Protein AF-A0AAD5QWA5-F1 (afdb_monomer_lite)

Structure (mmCIF, N/CA/C/O backbone):
data_AF-A0AAD5QWA5-F1
#
_entry.id   AF-A0AAD5QWA5-F1
#
loop_
_atom_site.group_PDB
_atom_site.id
_atom_site.type_symbol
_atom_site.label_atom_id
_atom_site.label_alt_id
_atom_site.label_comp_id
_atom_site.label_asym_id
_atom_site.label_entity_id
_atom_site.label_seq_id
_atom_site.pdbx_PDB_ins_code
_atom_site.Cartn_x
_atom_site.Cartn_y
_atom_site.Cartn_z
_atom_site.occupancy
_atom_site.B_iso_or_equiv
_atom_site.auth_seq_id
_atom_site.auth_comp_id
_atom_site.auth_asym_id
_atom_site.auth_atom_id
_atom_site.pdbx_PDB_model_num
ATOM 1 N N . MET A 1 1 ? 5.194 7.104 -4.186 1.00 95.75 1 MET A N 1
ATOM 2 C CA . MET A 1 1 ? 5.970 5.865 -4.409 1.00 95.75 1 MET A CA 1
ATOM 3 C C . MET A 1 1 ? 6.427 5.729 -5.865 1.00 95.75 1 MET A C 1
ATOM 5 O O . MET A 1 1 ? 7.630 5.672 -6.068 1.00 95.75 1 MET A O 1
ATOM 9 N N . ARG A 1 2 ? 5.536 5.811 -6.871 1.00 97.69 2 ARG A N 1
ATOM 10 C CA . ARG A 1 2 ? 5.881 5.715 -8.313 1.00 97.69 2 ARG A CA 1
ATOM 11 C C . ARG A 1 2 ? 7.025 6.621 -8.789 1.00 97.69 2 ARG A C 1
ATOM 13 O O . ARG A 1 2 ? 7.998 6.133 -9.343 1.00 97.69 2 ARG A O 1
ATOM 20 N N . ARG A 1 3 ? 6.979 7.928 -8.485 1.00 98.06 3 ARG A N 1
ATOM 21 C CA . ARG A 1 3 ? 8.075 8.865 -8.827 1.00 98.06 3 ARG A CA 1
ATOM 22 C C . ARG A 1 3 ? 9.438 8.404 -8.291 1.00 98.06 3 ARG A C 1
ATOM 24 O O . ARG A 1 3 ? 10.450 8.575 -8.960 1.00 98.06 3 ARG A O 1
ATOM 31 N N . THR A 1 4 ? 9.463 7.829 -7.087 1.00 97.75 4 THR A N 1
ATOM 32 C CA . THR A 1 4 ? 10.684 7.282 -6.480 1.00 97.75 4 THR A CA 1
ATOM 33 C C . THR A 1 4 ? 11.114 5.987 -7.165 1.00 97.75 4 THR A C 1
ATOM 35 O O . THR A 1 4 ? 12.306 5.817 -7.376 1.00 97.75 4 THR A O 1
ATOM 38 N N . ALA A 1 5 ? 10.171 5.120 -7.552 1.00 98.19 5 ALA A N 1
ATOM 39 C CA . ALA A 1 5 ? 10.460 3.891 -8.291 1.00 98.19 5 ALA A CA 1
ATOM 40 C C . ALA A 1 5 ? 11.136 4.192 -9.638 1.00 98.19 5 ALA A C 1
ATOM 42 O O . ALA A 1 5 ? 12.238 3.712 -9.876 1.00 98.19 5 ALA A O 1
ATOM 43 N N . VAL A 1 6 ? 10.557 5.095 -10.439 1.00 97.75 6 VAL A N 1
ATOM 44 C CA . VAL A 1 6 ? 11.133 5.521 -11.729 1.00 97.75 6 VAL A CA 1
ATOM 45 C C . VAL A 1 6 ? 12.534 6.108 -11.547 1.00 97.75 6 VAL A C 1
ATOM 47 O O . VAL A 1 6 ? 13.466 5.721 -12.245 1.00 97.75 6 VAL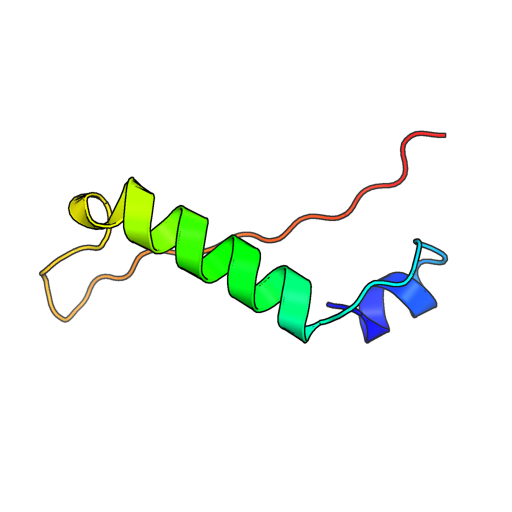 A O 1
ATOM 50 N N . ARG A 1 7 ? 12.720 7.005 -10.567 1.00 98.19 7 ARG A N 1
ATOM 51 C CA . ARG A 1 7 ? 14.039 7.592 -10.274 1.00 98.19 7 ARG A CA 1
ATOM 52 C C . ARG A 1 7 ? 15.067 6.550 -9.815 1.00 98.19 7 ARG A C 1
ATOM 54 O O . ARG A 1 7 ? 16.255 6.753 -10.031 1.00 98.19 7 ARG A O 1
ATOM 61 N N . ALA A 1 8 ? 14.620 5.474 -9.176 1.00 97.81 8 ALA A N 1
ATOM 62 C CA . ALA A 1 8 ? 15.462 4.373 -8.720 1.00 97.81 8 ALA A CA 1
ATOM 63 C C . ALA A 1 8 ? 15.649 3.267 -9.777 1.00 97.81 8 ALA A C 1
ATOM 65 O O . ALA A 1 8 ? 16.207 2.228 -9.443 1.00 97.81 8 ALA A O 1
ATOM 6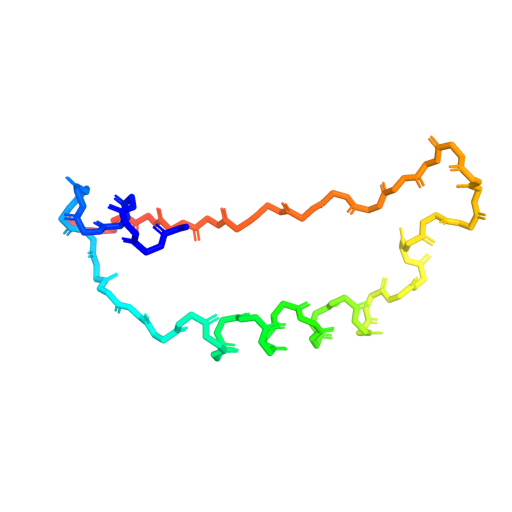6 N N . ALA A 1 9 ? 15.176 3.466 -11.017 1.00 97.62 9 ALA A N 1
ATOM 67 C CA . ALA A 1 9 ? 15.156 2.450 -12.075 1.00 97.62 9 ALA A CA 1
ATOM 68 C C . ALA A 1 9 ? 14.439 1.140 -11.675 1.00 97.62 9 ALA A C 1
ATOM 70 O O . ALA A 1 9 ? 14.740 0.068 -12.194 1.00 97.62 9 ALA A O 1
ATOM 71 N N . LEU A 1 10 ? 13.472 1.230 -10.757 1.00 97.88 10 LEU A N 1
ATOM 72 C CA . LEU A 1 10 ? 12.578 0.131 -10.396 1.00 97.88 10 LEU A CA 1
ATOM 73 C C . LEU A 1 10 ? 11.342 0.131 -11.316 1.00 97.88 10 LEU A C 1
ATOM 75 O O . LEU A 1 10 ? 10.992 1.186 -11.855 1.00 97.88 10 LEU A O 1
ATOM 79 N N . PRO A 1 11 ? 10.651 -1.016 -11.476 1.00 97.75 11 PRO A N 1
ATOM 80 C CA . PRO A 1 11 ? 9.452 -1.105 -12.305 1.00 97.75 11 PRO A CA 1
ATOM 81 C C . PRO A 1 11 ? 8.374 -0.097 -11.892 1.00 97.75 11 PRO A C 1
ATOM 83 O O . PRO A 1 11 ? 8.142 0.134 -10.700 1.00 97.75 11 PRO A O 1
ATOM 86 N N . ASP A 1 12 ? 7.696 0.484 -12.883 1.00 97.31 12 ASP A N 1
ATOM 87 C CA . ASP A 1 12 ? 6.482 1.264 -12.642 1.00 97.31 12 ASP A CA 1
ATOM 88 C C . ASP A 1 12 ? 5.288 0.336 -12.366 1.00 97.31 12 ASP A C 1
ATOM 90 O O . ASP A 1 12 ? 5.322 -0.863 -12.643 1.00 97.31 12 ASP A O 1
ATOM 94 N N . PHE A 1 13 ? 4.229 0.892 -11.789 1.00 97.88 13 PHE A N 1
ATOM 95 C CA . PHE A 1 13 ? 3.015 0.175 -11.414 1.00 97.88 13 PHE A CA 1
ATOM 96 C C . PHE A 1 13 ? 1.817 1.125 -11.395 1.00 97.88 13 PHE A C 1
ATOM 98 O O . PHE A 1 13 ? 1.976 2.343 -11.288 1.00 97.88 13 PHE A O 1
ATOM 105 N N . ASP A 1 14 ? 0.604 0.576 -11.442 1.00 98.31 14 ASP A N 1
ATOM 106 C CA . ASP A 1 14 ? -0.611 1.362 -11.241 1.00 98.31 14 ASP A CA 1
ATOM 107 C C . ASP A 1 14 ? -0.750 1.764 -9.760 1.00 98.31 14 ASP A C 1
ATOM 109 O O . ASP A 1 14 ? -0.748 0.931 -8.848 1.00 98.31 14 ASP A O 1
ATOM 113 N N . GLY A 1 15 ? -0.833 3.073 -9.513 1.00 97.75 15 GLY A N 1
ATOM 114 C CA . GLY A 1 15 ? -0.944 3.619 -8.164 1.00 97.75 15 GLY A CA 1
ATOM 115 C C . GLY A 1 15 ? -2.290 3.329 -7.499 1.00 97.75 15 GLY A C 1
ATOM 116 O O . GLY A 1 15 ? -2.324 3.137 -6.281 1.00 97.75 15 GLY A O 1
ATOM 117 N N . ASP A 1 16 ? -3.368 3.267 -8.278 1.00 98.50 16 ASP A N 1
ATOM 118 C CA . ASP A 1 16 ? -4.714 3.029 -7.762 1.00 98.50 16 ASP A CA 1
ATOM 119 C C . ASP A 1 16 ? -4.903 1.557 -7.398 1.00 98.50 16 ASP A C 1
ATOM 121 O O . ASP A 1 16 ? -5.492 1.250 -6.359 1.00 98.50 16 ASP A O 1
ATOM 125 N N . GLU A 1 17 ? -4.326 0.640 -8.177 1.00 98.62 17 GLU A N 1
ATOM 126 C CA . GLU A 1 17 ? -4.317 -0.787 -7.835 1.00 98.62 17 GLU A CA 1
ATOM 127 C C . GLU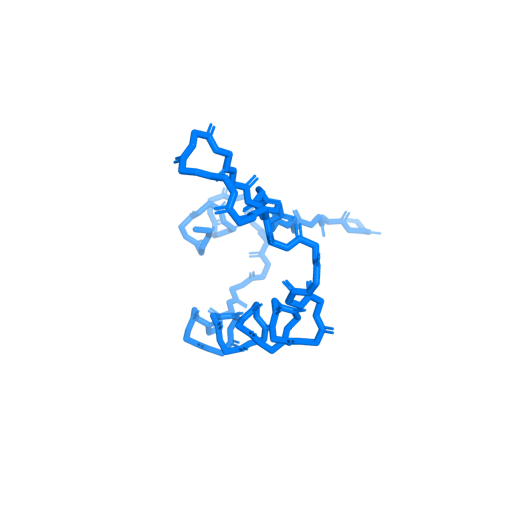 A 1 17 ? -3.496 -1.066 -6.571 1.00 98.62 17 GLU A C 1
ATOM 129 O O . GLU A 1 17 ? -3.967 -1.767 -5.671 1.00 98.62 17 GLU A O 1
ATOM 134 N N . LEU A 1 18 ? -2.319 -0.444 -6.414 1.00 98.38 18 LEU A N 1
ATOM 135 C CA . LEU A 1 18 ? -1.561 -0.553 -5.162 1.00 98.38 18 LEU A CA 1
ATOM 136 C C . LEU A 1 18 ? -2.383 -0.051 -3.963 1.00 98.38 18 LEU A C 1
ATOM 138 O O . LEU A 1 18 ? -2.384 -0.677 -2.900 1.00 98.38 18 LEU A O 1
ATOM 142 N N . LEU A 1 19 ? -3.103 1.064 -4.120 1.00 98.56 19 LEU A N 1
ATOM 143 C CA . LEU A 1 19 ? -3.960 1.606 -3.068 1.00 98.56 19 LEU A CA 1
ATOM 144 C C . LEU A 1 19 ? -5.115 0.656 -2.717 1.00 98.56 19 LEU A C 1
ATOM 146 O O . LEU A 1 19 ? -5.435 0.511 -1.535 1.00 98.56 19 LEU A O 1
ATOM 150 N N . LYS A 1 20 ? -5.727 -0.007 -3.708 1.00 98.75 20 LYS A N 1
ATOM 151 C CA . LYS A 1 20 ? -6.754 -1.038 -3.480 1.00 98.75 20 LYS A CA 1
ATOM 152 C C . LYS A 1 20 ? -6.189 -2.206 -2.670 1.00 98.75 20 LYS A C 1
ATOM 154 O O . LYS A 1 20 ? -6.779 -2.569 -1.654 1.00 98.75 20 LYS A O 1
ATOM 159 N N . CYS A 1 21 ? -5.014 -2.716 -3.039 1.00 98.56 21 CYS A N 1
ATOM 160 C CA . CYS A 1 21 ? -4.343 -3.784 -2.295 1.00 98.56 21 CYS A CA 1
ATOM 161 C C . CYS A 1 21 ? -4.031 -3.376 -0.845 1.00 98.56 21 CYS A C 1
ATOM 163 O O . CYS A 1 21 ? -4.307 -4.135 0.081 1.00 98.56 21 CYS A O 1
ATOM 165 N N . ILE A 1 22 ? -3.512 -2.161 -0.618 1.00 98.56 22 ILE A N 1
ATOM 166 C CA . ILE A 1 22 ? -3.231 -1.657 0.739 1.00 98.56 22 ILE A CA 1
ATOM 167 C C . ILE A 1 22 ? -4.516 -1.580 1.575 1.00 98.56 22 ILE A C 1
ATOM 169 O O . ILE A 1 22 ? -4.516 -2.001 2.732 1.00 98.56 22 ILE A O 1
ATOM 173 N N . LYS A 1 23 ? -5.618 -1.072 1.004 1.00 98.50 23 LYS A N 1
ATOM 174 C CA . LYS A 1 23 ? -6.919 -1.016 1.692 1.00 98.50 23 LYS A CA 1
ATOM 175 C C . LYS A 1 23 ? -7.402 -2.404 2.093 1.00 98.50 23 LYS A C 1
ATOM 177 O O . LYS A 1 23 ? -7.896 -2.560 3.205 1.00 98.50 23 LYS A O 1
ATOM 182 N N . GLU A 1 24 ? -7.227 -3.398 1.229 1.00 98.69 24 GLU A N 1
ATOM 183 C CA . GLU A 1 24 ? -7.629 -4.772 1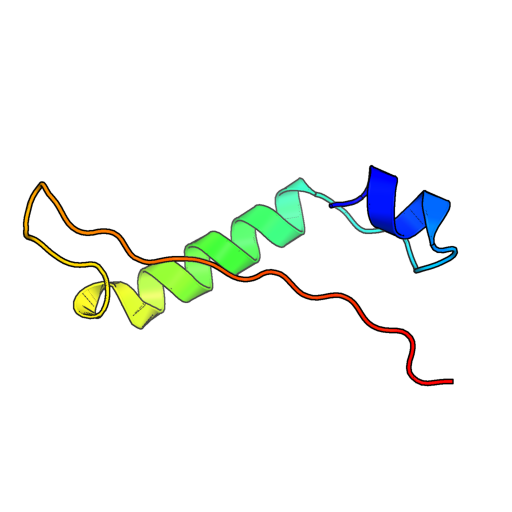.520 1.00 98.69 24 GLU A CA 1
ATOM 184 C C . GLU A 1 24 ? -6.792 -5.391 2.647 1.00 98.69 24 GLU A C 1
ATOM 186 O O . GLU A 1 24 ? -7.345 -5.979 3.575 1.00 98.69 24 GLU A O 1
ATOM 191 N N . VAL A 1 25 ? -5.475 -5.161 2.652 1.00 98.25 25 VAL A N 1
ATOM 192 C CA . VAL A 1 25 ? -4.599 -5.578 3.760 1.00 98.25 25 VAL A CA 1
ATOM 193 C C . VAL A 1 25 ? -5.033 -4.934 5.080 1.00 98.25 25 VAL A C 1
ATOM 195 O O . VAL A 1 25 ? -5.124 -5.628 6.094 1.00 98.25 25 VAL A O 1
ATOM 198 N N . VAL A 1 26 ? -5.344 -3.634 5.083 1.00 98.19 26 VAL A N 1
ATOM 199 C CA . VAL A 1 26 ? -5.839 -2.934 6.282 1.00 98.19 26 VAL A CA 1
ATOM 200 C C . VAL A 1 26 ? -7.203 -3.472 6.714 1.00 98.19 26 VAL A C 1
ATOM 202 O O . VAL A 1 26 ? -7.407 -3.692 7.902 1.00 98.19 26 VAL A O 1
ATOM 205 N N . ARG A 1 27 ? -8.120 -3.736 5.775 1.00 98.31 27 ARG A N 1
ATOM 206 C CA . ARG A 1 27 ? -9.449 -4.295 6.062 1.00 98.31 27 ARG A CA 1
ATOM 207 C C . ARG A 1 27 ? -9.349 -5.660 6.742 1.00 98.31 27 ARG A C 1
ATOM 209 O O . ARG A 1 27 ? -10.009 -5.886 7.753 1.00 98.31 27 ARG A O 1
ATOM 216 N N . LEU A 1 28 ? -8.505 -6.548 6.215 1.00 98.25 28 LEU A N 1
ATOM 217 C CA . LEU A 1 28 ? -8.257 -7.873 6.793 1.00 98.25 28 LEU A CA 1
ATOM 218 C C . LEU A 1 28 ? -7.628 -7.782 8.191 1.00 98.25 28 LEU A C 1
ATOM 220 O O . LEU A 1 28 ? -7.925 -8.603 9.053 1.00 98.25 28 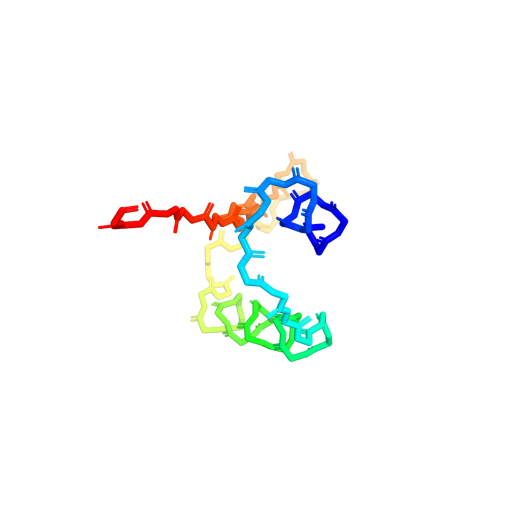LEU A O 1
ATOM 224 N N . ASN A 1 29 ? -6.805 -6.759 8.434 1.00 97.31 29 ASN A N 1
ATOM 225 C CA . ASN A 1 29 ? -6.085 -6.549 9.690 1.00 97.31 29 ASN A CA 1
ATOM 226 C C . ASN A 1 29 ? -6.677 -5.414 10.541 1.00 97.31 29 ASN A C 1
ATOM 228 O O . ASN A 1 29 ? -5.972 -4.825 11.359 1.00 97.31 29 ASN A O 1
ATOM 232 N N . GLN A 1 30 ? -7.964 -5.099 10.381 1.00 96.75 30 GLN A N 1
ATOM 233 C CA . GLN A 1 30 ? -8.593 -3.940 11.030 1.00 96.75 30 GLN A CA 1
ATOM 234 C C . GLN A 1 30 ? -8.470 -3.945 12.562 1.00 96.75 30 GLN A C 1
ATOM 236 O O . GLN A 1 30 ? -8.410 -2.885 13.176 1.00 96.75 30 GLN A O 1
ATOM 241 N N . SER A 1 31 ? -8.369 -5.125 13.183 1.00 97.12 31 SER A N 1
ATOM 242 C CA . SER A 1 31 ? -8.174 -5.284 14.629 1.00 97.12 31 SER A CA 1
ATOM 243 C C . SER A 1 31 ? -6.849 -4.710 15.139 1.00 97.12 31 SER A C 1
ATOM 245 O O . SER A 1 31 ? -6.719 -4.448 16.330 1.00 97.12 31 SER A O 1
ATOM 247 N N . TRP A 1 32 ? -5.865 -4.525 14.256 1.00 97.06 32 TRP A N 1
ATOM 248 C CA . TRP A 1 32 ? -4.574 -3.916 14.573 1.00 97.06 32 TRP A CA 1
ATOM 249 C C . TRP A 1 32 ? -4.606 -2.387 14.513 1.00 97.06 32 TRP A C 1
ATOM 251 O O . TRP A 1 32 ? -3.654 -1.746 14.956 1.00 97.06 32 TRP A O 1
ATOM 261 N N . VAL A 1 33 ? -5.670 -1.787 13.965 1.00 96.62 33 VAL A N 1
ATOM 262 C CA . VAL A 1 33 ? -5.838 -0.333 13.955 1.00 96.62 33 VAL A CA 1
ATOM 263 C C . VAL A 1 33 ? -6.200 0.118 15.372 1.00 96.62 33 VAL A C 1
ATOM 265 O O . VAL A 1 33 ? -7.247 -0.286 15.884 1.00 96.62 33 VAL A O 1
ATOM 268 N N . PRO A 1 34 ? -5.368 0.944 16.035 1.00 96.75 34 PRO A N 1
ATOM 269 C CA . PRO A 1 34 ? -5.665 1.394 17.387 1.00 96.75 34 PRO A CA 1
ATOM 270 C C . PRO A 1 34 ? -6.979 2.181 17.434 1.00 96.75 34 PRO A C 1
ATOM 272 O O . PRO A 1 34 ? -7.204 3.073 16.621 1.00 96.75 34 PRO A O 1
ATOM 275 N N . SER A 1 35 ?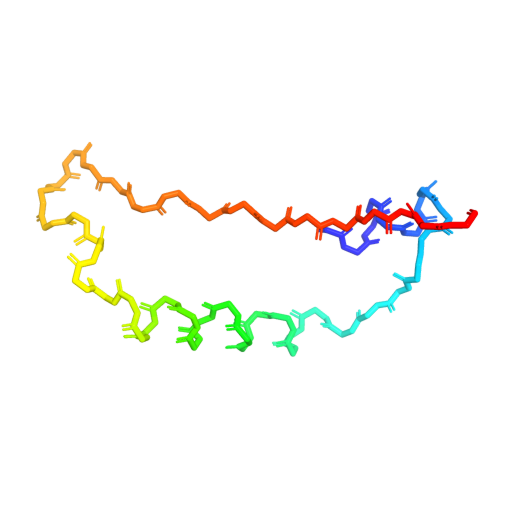 -7.824 1.897 18.425 1.00 93.94 35 SER A N 1
ATOM 276 C CA . SER A 1 35 ? -9.063 2.652 18.674 1.00 93.94 35 SER A CA 1
ATOM 277 C C . SER A 1 35 ? -8.832 3.960 19.443 1.00 93.94 35 SER A C 1
ATOM 279 O O . SER A 1 35 ? -9.710 4.823 19.498 1.00 93.94 35 SER A O 1
ATOM 281 N N . LYS A 1 36 ? -7.649 4.118 20.051 1.00 95.69 36 LYS A N 1
ATOM 282 C CA . LYS A 1 36 ? -7.247 5.309 20.805 1.00 95.69 36 LYS A CA 1
ATOM 283 C C . LYS A 1 36 ? -6.948 6.470 19.850 1.00 95.69 36 LYS A C 1
ATOM 285 O O . LYS A 1 36 ? -6.189 6.301 18.902 1.00 95.69 36 LYS A O 1
ATOM 290 N N . LYS A 1 37 ? -7.484 7.660 20.147 1.00 89.62 37 LYS A N 1
ATOM 291 C CA . LYS A 1 37 ? -7.357 8.858 19.293 1.00 89.62 37 LYS A CA 1
ATOM 292 C C . LYS A 1 37 ? -5.912 9.299 19.046 1.00 89.62 37 LYS A C 1
ATOM 294 O O . LYS A 1 37 ? -5.635 9.869 17.999 1.00 89.62 37 LYS A O 1
ATOM 299 N N . GLU A 1 38 ? -5.001 9.043 19.981 1.00 95.31 38 GLU A N 1
ATOM 300 C CA . GLU A 1 38 ? -3.590 9.425 19.857 1.00 95.31 38 GLU A CA 1
ATOM 301 C C . GLU A 1 38 ? -2.703 8.343 19.213 1.00 95.31 38 GLU A C 1
ATOM 303 O O . GLU A 1 38 ? -1.481 8.479 19.204 1.00 95.31 38 GLU A O 1
ATOM 308 N N . ALA A 1 39 ? -3.281 7.252 18.702 1.00 96.94 39 ALA A N 1
ATOM 309 C CA . ALA A 1 39 ? -2.540 6.155 18.088 1.00 96.94 39 ALA A CA 1
ATOM 310 C C . ALA A 1 39 ? -3.004 5.900 16.647 1.00 96.94 39 ALA A C 1
ATOM 312 O O . ALA A 1 39 ? -4.119 6.231 16.257 1.00 96.94 39 ALA A O 1
ATOM 313 N N . SER A 1 40 ? -2.125 5.317 15.834 1.00 96.19 40 SER A N 1
ATOM 314 C CA . SER A 1 40 ? -2.417 4.999 14.435 1.00 96.19 40 SER A CA 1
ATOM 315 C C . SER A 1 40 ? -1.683 3.738 13.990 1.00 96.19 40 SER A C 1
ATOM 317 O O . SER A 1 40 ? -0.653 3.371 14.560 1.00 96.19 40 SER A O 1
ATOM 319 N N . LEU A 1 41 ? -2.221 3.070 12.967 1.00 96.69 41 LEU A N 1
ATOM 320 C CA . LEU A 1 41 ? -1.538 1.975 12.289 1.00 96.69 41 LEU A CA 1
ATOM 321 C C . LEU A 1 41 ? -0.634 2.553 11.201 1.00 96.69 41 LEU A C 1
ATOM 323 O O . LEU A 1 41 ? -1.104 3.145 10.229 1.00 96.69 41 LEU A O 1
ATOM 327 N N . TYR A 1 42 ? 0.668 2.365 11.361 1.00 97.19 42 TYR A N 1
ATOM 328 C CA . TYR A 1 42 ? 1.644 2.806 10.381 1.00 97.19 42 TYR A CA 1
ATOM 329 C C . TYR A 1 42 ? 1.794 1.778 9.247 1.00 97.19 42 TYR A C 1
ATOM 331 O O . TYR A 1 42 ? 2.039 0.598 9.492 1.00 97.19 42 TYR A O 1
ATOM 339 N N . ILE A 1 43 ? 1.686 2.234 7.997 1.00 97.94 43 ILE A N 1
ATOM 340 C CA . ILE A 1 43 ? 1.802 1.399 6.792 1.00 97.94 43 ILE A CA 1
ATOM 341 C C . ILE A 1 43 ? 3.169 1.654 6.142 1.00 97.94 43 ILE A C 1
ATOM 343 O O . ILE A 1 43 ? 3.534 2.804 5.894 1.00 97.94 43 ILE A O 1
ATOM 347 N N . ARG A 1 44 ? 3.920 0.586 5.829 1.00 98.06 44 ARG A N 1
ATOM 348 C CA . ARG A 1 44 ? 5.266 0.645 5.220 1.00 98.06 44 ARG A CA 1
ATOM 349 C C . ARG A 1 44 ? 5.288 -0.021 3.834 1.00 98.06 44 ARG A C 1
ATOM 351 O O . ARG A 1 44 ? 5.664 -1.186 3.735 1.00 98.06 44 ARG A O 1
ATOM 358 N N . PRO A 1 45 ? 4.913 0.683 2.753 1.00 97.69 45 PRO A N 1
ATOM 359 C CA . PRO A 1 45 ? 5.145 0.184 1.403 1.00 97.69 45 PRO A CA 1
ATOM 360 C C . PRO A 1 45 ? 6.650 0.090 1.119 1.00 97.69 45 PRO A C 1
ATOM 362 O O . PRO A 1 45 ? 7.384 1.047 1.374 1.00 97.69 45 PRO A O 1
ATOM 365 N N . SER A 1 46 ? 7.093 -1.034 0.558 1.00 97.50 46 SER A N 1
ATOM 366 C CA . SER A 1 46 ? 8.491 -1.289 0.194 1.00 97.50 46 SER A CA 1
ATOM 367 C C . SER A 1 46 ? 8.569 -1.816 -1.235 1.00 97.50 46 SER A C 1
ATOM 369 O O . SER A 1 46 ? 7.728 -2.610 -1.647 1.00 97.50 46 SER A O 1
ATOM 371 N N . LEU A 1 47 ? 9.580 -1.380 -1.984 1.00 98.25 47 LEU A N 1
ATOM 372 C CA . LEU A 1 47 ? 9.898 -1.875 -3.323 1.00 98.25 47 LEU A CA 1
ATOM 373 C C . LEU A 1 47 ? 11.417 -2.010 -3.417 1.00 98.25 47 LEU A C 1
ATOM 375 O O . LEU A 1 47 ? 12.126 -1.045 -3.131 1.00 98.25 47 LEU A O 1
ATOM 379 N N . ILE A 1 48 ? 11.897 -3.202 -3.765 1.00 98.12 48 ILE A N 1
ATOM 380 C CA . ILE A 1 48 ? 13.322 -3.550 -3.776 1.00 98.12 48 ILE A CA 1
ATOM 381 C C . ILE A 1 48 ? 13.705 -4.195 -5.110 1.00 98.12 48 ILE A C 1
ATOM 383 O O . ILE A 1 48 ? 12.903 -4.917 -5.702 1.00 98.12 48 ILE A O 1
ATOM 387 N N . GLY A 1 49 ? 14.930 -3.937 -5.567 1.00 97.38 49 GLY A N 1
ATOM 388 C CA . GLY A 1 49 ? 15.565 -4.728 -6.620 1.00 97.38 49 GLY A CA 1
ATOM 389 C C . GLY A 1 49 ? 16.060 -6.055 -6.045 1.00 97.38 49 GLY A C 1
ATOM 390 O O . GLY A 1 49 ? 16.471 -6.108 -4.886 1.00 97.38 49 GLY A O 1
ATOM 391 N N . THR A 1 50 ? 15.983 -7.127 -6.827 1.00 97.19 50 THR A N 1
ATOM 392 C CA . THR A 1 50 ? 16.357 -8.492 -6.400 1.00 97.19 50 THR A CA 1
ATOM 393 C C . THR A 1 50 ? 17.362 -9.165 -7.337 1.00 97.19 50 THR A C 1
ATOM 395 O O . THR A 1 50 ? 17.707 -10.327 -7.126 1.00 97.19 50 THR A O 1
ATOM 398 N N . HIS A 1 51 ? 17.856 -8.427 -8.333 1.00 77.62 51 HIS A N 1
ATOM 399 C CA . HIS A 1 51 ? 18.847 -8.851 -9.316 1.00 77.62 51 HIS A CA 1
ATOM 400 C C . HIS A 1 51 ? 19.815 -7.704 -9.592 1.00 77.62 51 HIS A C 1
ATOM 402 O O . HIS A 1 51 ? 19.346 -6.540 -9.563 1.00 77.62 51 HIS A O 1
#

Foldseek 3Di:
DQVVCVVVVHDHDDPVVVVVVVVVVCVVVVVPADPDPVDGDDDDDDDDDDD

pLDDT: mean 97.03, std 3.11, range [77.62, 98.75]

Radius of gyration: 14.09 Å; chains: 1; bounding box: 28×18×33 Å

InterPro domains:
  IPR005786 Branched-chain amino acid aminotransferase II [PTHR11825] (1-51)
  IPR036038 Aminotransferase-like, PLP-dependent enzymes [SSF56752] (1-50)
  IPR043131 Branched-chain-amino-acid aminotransferase-like, N-terminal [G3DSA:3.30.470.10] (1-51)

Organism: Parelaphostrongylus tenuis (NCBI:txid148309)

Sequence (51 aa):
MRRTAVRAALPDFDGDELLKCIKEVVRLNQSWVPSKKEASLYIRPSLIGTH

Secondary structure (DSSP, 8-state):
-HHHHHHTTPPP--HHHHHHHHHHHHHHTGGGS--STT-------------